Protein AF-A0AAV8XZV9-F1 (afdb_monomer_lite)

Structure (mmCIF, N/CA/C/O backbone):
data_AF-A0AAV8XZV9-F1
#
_entry.id   AF-A0AAV8XZV9-F1
#
loop_
_atom_site.group_PDB
_atom_site.id
_atom_site.type_symbol
_atom_site.label_atom_id
_atom_site.label_alt_id
_atom_site.label_comp_id
_atom_site.label_asym_id
_atom_site.label_entity_id
_atom_site.label_seq_id
_atom_site.pdbx_PDB_ins_code
_atom_site.Cartn_x
_atom_site.Cartn_y
_atom_site.Cartn_z
_atom_site.occupancy
_atom_site.B_iso_or_equiv
_atom_site.auth_seq_id
_atom_site.auth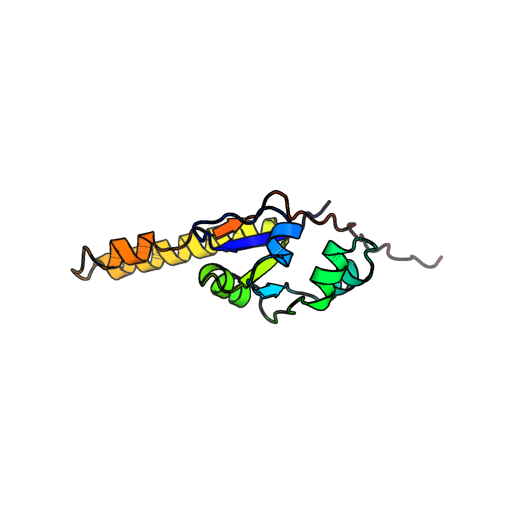_comp_id
_atom_site.auth_asym_id
_atom_site.auth_atom_id
_atom_site.pdbx_PDB_model_num
ATOM 1 N N . MET A 1 1 ? 15.156 9.908 -2.794 1.00 42.56 1 MET A N 1
ATOM 2 C CA . MET A 1 1 ? 14.560 8.592 -3.103 1.00 42.56 1 MET A CA 1
ATOM 3 C C . MET A 1 1 ? 13.077 8.703 -2.823 1.00 42.56 1 MET A C 1
ATOM 5 O O . MET A 1 1 ? 12.740 9.258 -1.786 1.00 42.56 1 MET A O 1
ATOM 9 N N . ASN A 1 2 ? 12.216 8.270 -3.744 1.00 50.56 2 ASN A N 1
ATOM 10 C CA . ASN A 1 2 ? 10.790 8.140 -3.452 1.00 50.56 2 ASN A CA 1
ATOM 11 C C . ASN A 1 2 ? 10.559 6.710 -2.980 1.00 50.56 2 ASN A C 1
ATOM 13 O O . ASN A 1 2 ? 10.778 5.773 -3.744 1.00 50.56 2 ASN A O 1
ATOM 17 N N . PHE A 1 3 ? 10.156 6.567 -1.724 1.00 51.56 3 PHE A N 1
ATOM 18 C CA . PHE A 1 3 ? 9.702 5.296 -1.189 1.00 51.56 3 PHE A CA 1
ATOM 19 C C . PHE A 1 3 ? 8.251 5.106 -1.622 1.00 51.56 3 PHE A C 1
ATOM 21 O O . PHE A 1 3 ? 7.427 6.026 -1.522 1.00 51.56 3 PHE A O 1
ATOM 28 N N . LYS A 1 4 ? 7.968 3.942 -2.194 1.00 59.97 4 LYS A N 1
ATOM 29 C CA . LYS A 1 4 ? 6.601 3.474 -2.342 1.00 59.97 4 LYS A CA 1
ATOM 30 C C . LYS A 1 4 ? 6.394 2.386 -1.306 1.00 59.97 4 LYS A C 1
ATOM 32 O O . LYS A 1 4 ? 7.209 1.470 -1.194 1.00 59.97 4 LYS A O 1
ATOM 37 N N . GLU A 1 5 ? 5.342 2.572 -0.533 1.00 67.56 5 GLU A N 1
ATOM 38 C CA . GLU A 1 5 ? 4.926 1.712 0.563 1.00 67.56 5 GLU A CA 1
ATOM 39 C C . GLU A 1 5 ? 3.552 1.146 0.211 1.00 67.56 5 GLU A C 1
ATOM 41 O O . GLU A 1 5 ? 2.893 1.584 -0.738 1.00 67.56 5 GLU A O 1
ATOM 46 N N . ILE A 1 6 ? 3.118 0.146 0.965 1.00 69.31 6 ILE A N 1
ATOM 47 C CA . ILE A 1 6 ? 1.817 -0.478 0.763 1.00 69.31 6 ILE A CA 1
ATOM 48 C C . ILE A 1 6 ? 0.953 -0.193 1.984 1.00 69.31 6 ILE A C 1
ATOM 50 O O . ILE A 1 6 ? 1.431 -0.245 3.117 1.00 69.31 6 ILE A O 1
ATOM 54 N N . VAL A 1 7 ? -0.325 0.098 1.754 1.00 69.69 7 VAL A N 1
ATOM 55 C CA . VAL A 1 7 ? -1.319 0.243 2.823 1.00 69.69 7 VAL A CA 1
ATOM 56 C C . VAL A 1 7 ? -2.278 -0.924 2.800 1.00 69.69 7 VAL A C 1
ATOM 58 O O . VAL A 1 7 ? -2.774 -1.306 1.741 1.00 69.69 7 VAL A O 1
ATOM 61 N N . ILE A 1 8 ? -2.568 -1.437 3.987 1.00 69.06 8 ILE A N 1
ATOM 62 C CA . ILE A 1 8 ? -3.599 -2.439 4.250 1.00 69.06 8 ILE A CA 1
ATOM 63 C C . ILE A 1 8 ? -4.548 -1.898 5.321 1.00 69.06 8 ILE A C 1
ATOM 65 O O . ILE A 1 8 ? -4.147 -1.096 6.167 1.00 69.06 8 ILE A O 1
ATOM 69 N N . SER A 1 9 ? -5.803 -2.339 5.352 1.00 57.50 9 SER A N 1
ATOM 70 C CA . SER A 1 9 ? -6.567 -2.207 6.596 1.00 57.50 9 SER A CA 1
ATOM 71 C C . SER A 1 9 ? -5.968 -3.120 7.655 1.00 57.50 9 SER A C 1
ATOM 73 O O . SER A 1 9 ? -5.678 -4.285 7.371 1.00 57.50 9 SER A O 1
ATOM 75 N N . ASN A 1 10 ? -5.894 -2.637 8.887 1.00 57.06 10 ASN A N 1
ATOM 76 C CA . ASN A 1 10 ? -5.529 -3.452 10.031 1.00 57.06 10 ASN A CA 1
ATOM 77 C C . ASN A 1 10 ? -6.629 -4.501 10.300 1.00 57.06 10 ASN A C 1
ATOM 79 O O . ASN A 1 10 ? -7.646 -4.218 10.935 1.00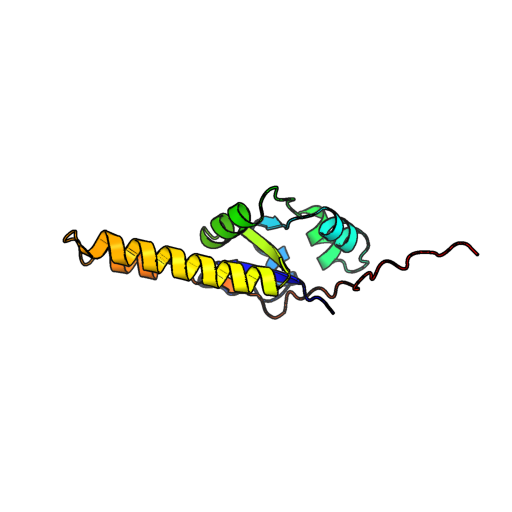 57.06 10 ASN A O 1
ATOM 83 N N . MET A 1 11 ? -6.454 -5.705 9.754 1.00 54.94 11 MET A N 1
ATOM 84 C CA . MET A 1 11 ? -7.031 -6.922 10.325 1.00 54.94 11 MET A CA 1
ATOM 85 C C . MET A 1 11 ? -6.144 -7.323 11.511 1.00 54.94 11 MET A C 1
ATOM 87 O O . MET A 1 11 ? -5.010 -6.878 11.577 1.00 54.94 11 MET A O 1
ATOM 91 N N . ASN A 1 12 ? -6.600 -8.156 12.450 1.00 57.75 12 ASN A N 1
ATOM 92 C CA . ASN A 1 12 ? -5.837 -8.544 13.660 1.00 57.75 12 ASN A CA 1
ATOM 93 C C . ASN A 1 12 ? -4.484 -9.275 13.403 1.00 57.75 12 ASN A C 1
ATOM 95 O O . ASN A 1 12 ? -3.934 -9.899 14.308 1.00 57.75 12 ASN A O 1
ATOM 99 N N . VAL A 1 13 ? -3.974 -9.230 12.172 1.00 60.97 13 VAL A N 1
ATOM 100 C CA . VAL A 1 13 ? -2.678 -9.685 11.686 1.00 60.97 13 VAL A CA 1
ATOM 101 C C . VAL A 1 13 ? -2.069 -8.521 10.900 1.00 60.97 13 VAL A C 1
ATOM 103 O O . VAL A 1 13 ? -2.653 -8.085 9.904 1.00 60.97 13 VAL A O 1
ATOM 106 N N . THR A 1 14 ? -0.913 -8.021 11.336 1.00 69.94 14 THR A N 1
ATOM 107 C CA . THR A 1 14 ? -0.137 -7.068 10.540 1.00 69.94 14 THR A CA 1
ATOM 108 C C . THR A 1 14 ? 0.596 -7.835 9.444 1.00 69.94 14 THR A C 1
ATOM 110 O O . THR A 1 14 ? 1.148 -8.908 9.676 1.00 69.94 14 THR A O 1
ATOM 113 N N . ILE A 1 15 ? 0.525 -7.318 8.222 1.00 78.50 15 ILE A N 1
ATOM 114 C CA . ILE A 1 15 ? 1.431 -7.691 7.138 1.00 78.50 15 ILE A CA 1
ATOM 115 C C . ILE A 1 15 ? 2.412 -6.531 7.105 1.00 78.50 15 ILE A C 1
ATOM 117 O O . ILE A 1 15 ? 1.971 -5.385 7.063 1.00 78.50 15 ILE A O 1
ATOM 121 N N . ASP A 1 16 ? 3.705 -6.806 7.190 1.00 82.00 16 ASP A N 1
ATOM 122 C CA . ASP A 1 16 ? 4.734 -5.767 7.191 1.00 82.00 16 ASP A CA 1
ATOM 123 C C . ASP A 1 16 ? 5.784 -6.015 6.105 1.00 82.00 16 ASP A C 1
ATOM 125 O O . ASP A 1 16 ? 6.425 -5.066 5.657 1.00 82.00 16 ASP A O 1
ATOM 129 N N . THR A 1 17 ? 5.891 -7.246 5.589 1.00 83.94 17 THR A N 1
ATOM 130 C CA . THR A 1 17 ? 6.863 -7.639 4.554 1.00 83.94 17 THR A CA 1
ATOM 131 C C . THR A 1 17 ? 6.219 -8.062 3.228 1.00 83.94 17 THR A C 1
ATOM 133 O O . THR A 1 17 ? 5.083 -8.540 3.171 1.00 83.94 17 THR A O 1
ATOM 136 N N . LEU A 1 18 ? 6.973 -7.944 2.124 1.00 84.06 18 LEU A N 1
ATOM 137 C CA . LEU A 1 18 ? 6.508 -8.372 0.795 1.00 84.06 18 LEU A CA 1
ATOM 138 C C . LEU A 1 18 ? 6.205 -9.878 0.751 1.00 84.06 18 LEU A C 1
ATOM 140 O O . LEU A 1 18 ? 5.301 -10.314 0.043 1.00 84.06 18 LEU A O 1
ATOM 144 N N . GLN A 1 19 ? 6.947 -10.677 1.517 1.00 87.38 19 GLN A N 1
ATOM 145 C CA . GLN A 1 19 ? 6.758 -12.119 1.627 1.00 87.38 19 GLN A CA 1
ATOM 146 C C . GLN A 1 19 ? 5.424 -12.453 2.298 1.00 87.38 19 GLN A C 1
ATOM 148 O O . GLN A 1 19 ? 4.694 -13.312 1.804 1.00 87.38 19 GLN A O 1
ATOM 153 N N . GLU A 1 20 ? 5.083 -11.760 3.385 1.00 86.19 20 GLU A N 1
ATOM 154 C CA . GLU A 1 20 ? 3.785 -11.910 4.047 1.00 86.19 20 GLU A CA 1
ATOM 155 C C . GLU A 1 20 ? 2.645 -11.466 3.134 1.00 86.19 20 GLU A C 1
ATOM 157 O O . GLU A 1 20 ? 1.619 -12.141 3.081 1.00 86.19 20 GLU A O 1
ATOM 162 N N . LEU A 1 21 ? 2.831 -10.389 2.362 1.00 85.44 21 LEU A N 1
ATOM 163 C CA . LEU A 1 21 ? 1.826 -9.929 1.406 1.00 85.44 21 LEU A CA 1
ATOM 164 C C . LEU A 1 21 ? 1.549 -10.983 0.330 1.00 85.44 21 LEU A C 1
ATOM 166 O O . LEU A 1 21 ? 0.390 -11.306 0.077 1.00 85.44 21 LEU A O 1
ATOM 170 N N . VAL A 1 22 ? 2.597 -11.558 -0.265 1.00 88.31 22 VAL A N 1
ATOM 171 C CA . VAL A 1 22 ? 2.473 -12.621 -1.277 1.00 88.31 22 VAL A CA 1
ATOM 172 C C . VAL A 1 22 ? 1.876 -13.902 -0.686 1.00 88.31 22 VAL A C 1
ATOM 174 O O . VAL A 1 22 ? 1.140 -14.605 -1.374 1.00 88.31 22 VAL A O 1
ATOM 177 N N . ALA A 1 23 ? 2.173 -14.212 0.577 1.00 87.69 23 ALA A N 1
ATOM 178 C CA . ALA A 1 23 ? 1.590 -15.352 1.283 1.00 87.69 23 ALA A CA 1
ATOM 179 C C . ALA A 1 23 ? 0.144 -15.101 1.757 1.00 87.69 23 ALA A C 1
ATOM 181 O O . ALA A 1 23 ? -0.565 -16.048 2.111 1.00 87.69 23 ALA A O 1
ATOM 182 N N . SER A 1 24 ? -0.297 -13.842 1.788 1.00 84.06 24 SER A N 1
ATOM 183 C CA . SER A 1 24 ? -1.645 -13.466 2.199 1.00 84.06 24 SER A CA 1
ATOM 184 C C . SER A 1 24 ? -2.686 -13.804 1.125 1.00 84.06 24 SER A C 1
ATOM 186 O O . SER A 1 24 ? -2.376 -14.036 -0.040 1.00 84.06 24 SER A O 1
ATOM 188 N N . ARG A 1 25 ? -3.964 -13.804 1.518 1.00 82.56 25 ARG A N 1
ATOM 189 C CA . ARG A 1 25 ? -5.098 -13.918 0.582 1.00 82.56 25 ARG A CA 1
ATOM 190 C C . ARG A 1 25 ? -5.595 -12.557 0.081 1.00 82.56 25 ARG A C 1
ATOM 192 O O . ARG A 1 25 ? -6.662 -12.499 -0.525 1.00 82.56 25 ARG A O 1
ATOM 199 N N . LEU A 1 26 ? -4.882 -11.473 0.389 1.00 84.12 26 LEU A N 1
ATOM 200 C CA . LEU A 1 26 ? -5.280 -10.135 -0.028 1.00 84.12 26 LEU A CA 1
ATOM 201 C C . LEU A 1 26 ? -4.990 -9.931 -1.508 1.00 84.12 26 LEU A C 1
ATOM 203 O O . LEU A 1 26 ? -3.947 -10.337 -2.017 1.00 84.12 26 LEU A O 1
ATOM 207 N N . MET A 1 27 ? -5.901 -9.235 -2.180 1.00 88.69 27 MET A N 1
ATOM 208 C CA . MET A 1 27 ? -5.588 -8.653 -3.476 1.00 88.69 27 MET A CA 1
ATOM 209 C C . MET A 1 27 ? -4.631 -7.484 -3.268 1.00 88.69 27 MET A C 1
ATOM 211 O O . MET A 1 27 ? -4.745 -6.760 -2.280 1.00 88.69 27 MET A O 1
ATOM 215 N N . TYR A 1 28 ? -3.700 -7.278 -4.191 1.00 88.81 28 TYR A N 1
ATOM 216 C CA . TYR A 1 28 ? -2.768 -6.163 -4.108 1.00 88.81 28 TYR A CA 1
ATOM 217 C C . TYR A 1 28 ? -2.498 -5.545 -5.469 1.00 88.81 28 TYR A C 1
ATOM 219 O O . TYR A 1 28 ? -2.570 -6.200 -6.510 1.00 88.81 28 TYR A O 1
ATOM 227 N N . GLY A 1 29 ? -2.198 -4.253 -5.467 1.00 89.44 29 GLY A N 1
ATOM 228 C CA . GLY A 1 29 ? -2.065 -3.511 -6.706 1.00 89.44 29 GLY A CA 1
ATOM 229 C C . GLY A 1 29 ? -1.787 -2.036 -6.497 1.00 89.44 29 GLY A C 1
ATOM 230 O O . GLY A 1 29 ? -1.531 -1.588 -5.383 1.00 89.44 29 GLY A O 1
ATOM 231 N N . GLY A 1 30 ? -1.825 -1.268 -7.575 1.00 87.88 30 GLY A N 1
ATOM 232 C CA . GLY A 1 30 ? -1.400 0.126 -7.560 1.00 87.88 30 GLY A CA 1
ATOM 233 C C . GLY A 1 30 ? -1.776 0.862 -8.835 1.00 87.88 30 GLY A C 1
ATOM 234 O O . GLY A 1 30 ? -2.291 0.272 -9.789 1.00 87.88 30 GLY A O 1
ATOM 235 N N . TRP A 1 31 ? -1.542 2.170 -8.832 1.00 84.31 31 TRP A N 1
ATOM 236 C CA . TRP A 1 31 ? -1.892 3.045 -9.944 1.00 84.31 31 TRP A CA 1
ATOM 237 C C . TRP A 1 31 ? -0.667 3.381 -10.804 1.00 84.31 31 TRP A C 1
ATOM 239 O O . TRP A 1 31 ? 0.426 3.633 -10.294 1.00 84.31 31 TRP A O 1
ATOM 249 N N . GLY A 1 32 ? -0.859 3.412 -12.124 1.00 79.62 32 GLY A N 1
ATOM 250 C CA . GLY A 1 32 ? 0.180 3.752 -13.099 1.00 79.62 32 GLY A CA 1
ATOM 251 C C . GLY A 1 32 ? 1.038 2.565 -13.557 1.00 79.62 32 GLY A C 1
ATOM 252 O O . GLY A 1 32 ? 1.560 1.788 -12.757 1.00 79.62 32 GLY A O 1
ATOM 253 N N . GLU A 1 33 ? 1.199 2.441 -14.877 1.00 78.69 33 GLU A N 1
ATOM 254 C CA . GLU A 1 33 ? 1.896 1.319 -15.534 1.00 78.69 33 GLU A CA 1
ATOM 255 C C . GLU A 1 33 ? 3.374 1.222 -15.136 1.00 78.69 33 GLU A C 1
ATOM 257 O O . GLU A 1 33 ? 3.928 0.128 -15.045 1.00 78.69 33 GLU A O 1
ATOM 262 N N . ILE A 1 34 ? 3.985 2.361 -14.796 1.00 77.44 34 ILE A N 1
ATOM 263 C CA . ILE A 1 34 ? 5.391 2.445 -14.388 1.00 77.44 34 ILE A CA 1
ATOM 264 C C . ILE A 1 34 ? 5.710 1.588 -13.155 1.00 77.44 34 ILE A C 1
ATOM 266 O O . ILE A 1 34 ? 6.818 1.067 -13.028 1.00 77.44 34 ILE A O 1
ATOM 270 N N . ASN A 1 35 ? 4.740 1.402 -12.252 1.00 76.38 35 ASN A N 1
ATOM 271 C CA . ASN A 1 35 ? 4.931 0.559 -11.073 1.00 76.38 35 ASN A CA 1
ATOM 272 C C . ASN A 1 35 ? 5.034 -0.910 -11.476 1.00 76.38 35 ASN A C 1
ATOM 274 O O . ASN A 1 35 ? 5.914 -1.626 -11.005 1.00 76.38 35 ASN A O 1
ATOM 278 N N . LEU A 1 36 ? 4.157 -1.335 -12.385 1.00 83.19 36 LEU A N 1
ATOM 279 C CA . LEU A 1 36 ? 4.124 -2.701 -12.881 1.00 83.19 36 LEU A CA 1
ATOM 280 C C . LEU A 1 36 ? 5.379 -3.032 -13.695 1.00 83.19 36 LEU A C 1
ATOM 282 O O . LEU A 1 36 ? 5.959 -4.103 -13.522 1.00 83.19 36 LEU A O 1
ATOM 286 N N . GLU A 1 37 ? 5.819 -2.119 -14.560 1.00 83.44 37 GLU A N 1
ATOM 287 C CA . GLU A 1 37 ? 7.052 -2.285 -15.337 1.00 83.44 37 GLU A CA 1
ATOM 288 C C . GLU A 1 37 ? 8.280 -2.432 -14.440 1.00 83.44 37 GLU A C 1
ATOM 290 O O . GLU A 1 37 ? 9.105 -3.320 -14.668 1.00 83.44 37 GLU A O 1
ATOM 295 N N . PHE A 1 38 ? 8.367 -1.624 -13.379 1.00 82.12 38 PHE A N 1
ATOM 296 C CA . PHE A 1 38 ? 9.435 -1.748 -12.395 1.00 82.12 38 PHE A CA 1
ATOM 297 C C . PHE A 1 38 ? 9.474 -3.159 -11.792 1.00 82.12 38 PHE A C 1
ATOM 299 O O . PHE A 1 38 ? 10.528 -3.798 -11.802 1.00 82.12 38 PHE A O 1
ATOM 306 N N . PHE A 1 39 ? 8.335 -3.688 -11.332 1.00 83.81 39 PHE A N 1
ATOM 307 C CA . PHE A 1 39 ? 8.294 -5.031 -10.742 1.00 83.81 39 PHE A CA 1
ATOM 308 C C . PHE A 1 39 ? 8.673 -6.124 -11.738 1.00 83.81 39 PHE A C 1
ATOM 310 O O . PHE A 1 39 ? 9.427 -7.029 -11.386 1.00 83.81 39 PHE A O 1
ATOM 317 N N . LYS A 1 40 ? 8.216 -6.012 -12.991 1.00 86.19 40 LYS A N 1
ATOM 318 C CA . LYS A 1 40 ? 8.562 -6.959 -14.062 1.00 86.19 40 LYS A CA 1
ATOM 319 C C . LYS A 1 40 ? 10.061 -6.996 -14.359 1.00 86.19 40 LYS A C 1
ATOM 321 O O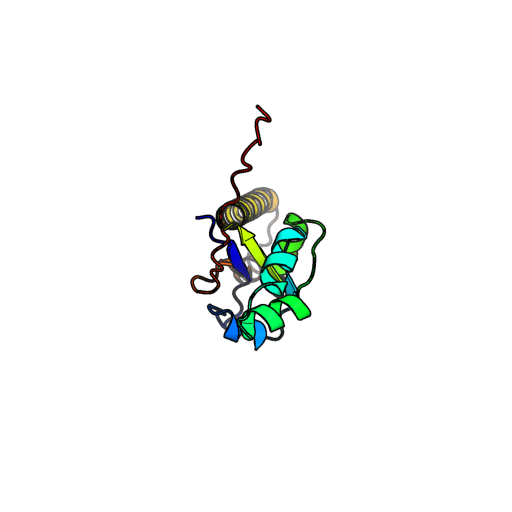 . LYS A 1 40 ? 10.573 -8.041 -14.747 1.00 86.19 40 LYS A O 1
ATOM 326 N N . SER A 1 41 ? 10.756 -5.871 -14.192 1.00 85.62 41 SER A N 1
ATOM 327 C CA . SER A 1 41 ? 12.200 -5.771 -14.435 1.00 85.62 41 SER A CA 1
ATOM 328 C C . SER A 1 41 ? 13.079 -6.283 -13.288 1.00 85.62 41 SER A C 1
ATOM 330 O O . SER A 1 41 ? 14.287 -6.405 -13.464 1.00 85.62 41 SER A O 1
ATOM 332 N N . SER A 1 42 ? 12.499 -6.564 -12.118 1.00 84.31 42 SER A N 1
ATOM 333 C CA . SER A 1 42 ? 13.245 -7.047 -10.955 1.00 84.31 42 SER A CA 1
ATOM 334 C C . SER A 1 42 ? 13.651 -8.509 -11.121 1.00 84.31 42 SER A C 1
ATOM 336 O O . SER A 1 42 ? 12.861 -9.307 -11.615 1.00 84.31 42 SER A O 1
ATOM 338 N N . ASP A 1 43 ? 14.839 -8.887 -10.643 1.00 86.50 43 ASP A N 1
ATOM 339 C CA . ASP A 1 43 ? 15.280 -10.288 -10.560 1.00 86.50 43 ASP A CA 1
ATOM 340 C C . ASP A 1 43 ? 14.855 -10.989 -9.260 1.00 86.50 43 ASP A C 1
ATOM 342 O O . ASP A 1 43 ? 14.946 -12.215 -9.156 1.00 86.50 43 ASP A O 1
ATOM 346 N N . ASP A 1 44 ? 14.348 -10.235 -8.281 1.00 88.00 44 ASP A N 1
ATOM 347 C CA . ASP A 1 44 ? 13.850 -10.793 -7.026 1.00 88.00 44 ASP A CA 1
ATOM 348 C C . ASP A 1 44 ? 12.574 -11.617 -7.258 1.00 88.00 44 ASP A C 1
ATOM 350 O O . ASP A 1 44 ? 11.594 -11.148 -7.844 1.00 88.00 44 ASP A O 1
ATOM 354 N N . ARG A 1 45 ? 12.571 -12.860 -6.763 1.00 89.56 45 ARG A N 1
ATOM 355 C CA . ARG A 1 45 ? 11.456 -13.800 -6.943 1.00 89.56 45 ARG A CA 1
ATOM 356 C C . ARG A 1 45 ? 10.151 -13.294 -6.322 1.00 89.56 45 ARG A C 1
ATOM 358 O O . ARG A 1 45 ? 9.098 -13.473 -6.925 1.00 89.56 45 ARG A O 1
ATOM 365 N N . THR A 1 46 ? 10.213 -12.674 -5.146 1.00 86.88 46 THR A N 1
ATOM 366 C CA . THR A 1 46 ? 9.041 -12.132 -4.439 1.00 86.88 46 THR A CA 1
ATOM 367 C C . THR A 1 46 ? 8.452 -10.971 -5.232 1.00 86.88 46 THR A C 1
ATOM 369 O O . THR A 1 46 ? 7.247 -10.923 -5.454 1.00 86.88 46 THR A O 1
ATOM 372 N N . ILE A 1 47 ? 9.302 -10.077 -5.744 1.00 86.31 47 ILE A N 1
ATOM 373 C CA . ILE A 1 47 ? 8.867 -8.942 -6.571 1.00 86.31 47 ILE A CA 1
ATOM 374 C C . ILE A 1 47 ? 8.280 -9.415 -7.910 1.00 86.31 47 ILE A C 1
ATOM 376 O O . ILE A 1 47 ? 7.263 -8.876 -8.349 1.00 86.31 47 ILE A O 1
ATOM 380 N N . LYS A 1 48 ? 8.848 -10.453 -8.539 1.00 88.25 48 LYS A N 1
ATOM 381 C CA . LYS A 1 48 ? 8.255 -11.060 -9.745 1.00 88.25 48 LYS A CA 1
ATOM 382 C C . LYS A 1 48 ? 6.864 -11.624 -9.471 1.00 88.25 48 LYS A C 1
ATOM 384 O O . LYS A 1 48 ? 5.944 -11.320 -10.226 1.00 88.25 48 LYS A O 1
ATOM 389 N N . MET A 1 49 ? 6.682 -12.355 -8.370 1.00 88.50 49 MET A N 1
ATOM 390 C CA . MET A 1 49 ? 5.362 -12.864 -7.974 1.00 88.50 49 MET A CA 1
ATOM 391 C C . MET A 1 49 ? 4.358 -11.732 -7.734 1.00 88.50 49 MET A C 1
ATOM 393 O O . MET A 1 49 ? 3.199 -11.852 -8.129 1.00 88.50 49 MET A O 1
ATOM 397 N N . ILE A 1 50 ? 4.805 -10.617 -7.145 1.00 87.31 50 ILE A N 1
ATOM 398 C CA . ILE A 1 50 ? 3.973 -9.417 -7.019 1.00 87.31 50 ILE A CA 1
ATOM 399 C C . ILE A 1 50 ? 3.568 -8.912 -8.403 1.00 87.31 50 ILE A C 1
ATOM 401 O O . ILE A 1 50 ? 2.392 -8.658 -8.626 1.00 87.31 50 ILE A O 1
ATOM 405 N N . SER A 1 51 ? 4.507 -8.813 -9.350 1.00 88.25 51 SER A N 1
ATOM 406 C CA . SER A 1 51 ? 4.229 -8.331 -10.710 1.00 88.25 51 SER A CA 1
ATOM 407 C C . SER A 1 51 ? 3.196 -9.179 -11.462 1.00 88.25 51 SER A C 1
ATOM 409 O O . SER A 1 51 ? 2.390 -8.636 -12.215 1.00 88.25 51 SER A O 1
ATOM 411 N N . GLU A 1 52 ? 3.201 -10.495 -11.246 1.00 89.38 52 GLU A N 1
ATOM 412 C CA . GLU A 1 52 ? 2.308 -11.449 -11.914 1.00 89.38 52 GLU A CA 1
ATOM 413 C C . GLU A 1 52 ? 0.864 -11.340 -11.416 1.00 89.38 52 GLU A C 1
ATOM 415 O O . GLU A 1 52 ? -0.071 -11.531 -12.190 1.00 89.38 52 GLU A O 1
ATOM 420 N N . ASN A 1 53 ? 0.682 -10.994 -10.140 1.00 89.31 53 ASN A N 1
ATOM 421 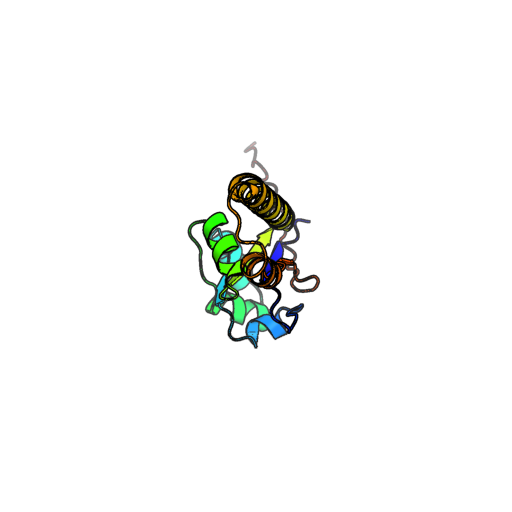C CA . ASN A 1 53 ? -0.627 -10.897 -9.490 1.00 89.31 53 ASN A CA 1
ATOM 422 C C . ASN A 1 53 ? -1.066 -9.441 -9.254 1.00 89.31 53 ASN A C 1
ATOM 424 O O . ASN A 1 53 ? -2.058 -9.191 -8.569 1.00 89.31 53 ASN A O 1
ATOM 428 N N . PHE A 1 54 ? -0.323 -8.476 -9.799 1.00 89.12 54 PHE A N 1
ATOM 429 C CA . PHE A 1 54 ? -0.544 -7.059 -9.557 1.00 89.12 54 PHE A CA 1
ATOM 430 C C . PHE A 1 54 ? -1.824 -6.565 -10.231 1.00 89.12 54 PHE A C 1
ATOM 432 O O . PHE A 1 54 ? -1.966 -6.619 -11.456 1.00 89.12 54 PHE A O 1
ATOM 439 N N . VAL A 1 55 ? -2.732 -5.999 -9.441 1.00 91.44 55 VAL A N 1
ATOM 440 C CA . VAL A 1 55 ? -3.966 -5.404 -9.954 1.00 91.44 55 VAL A CA 1
ATOM 441 C C . VAL A 1 55 ? -3.738 -3.933 -10.298 1.00 91.44 55 VAL A C 1
ATOM 443 O O . VAL A 1 55 ? -3.488 -3.096 -9.432 1.00 91.44 55 VAL A O 1
ATOM 446 N N . MET A 1 56 ? -3.861 -3.596 -11.580 1.00 89.31 56 MET A N 1
ATOM 447 C CA . MET A 1 56 ? -3.879 -2.204 -12.025 1.00 89.31 56 MET A CA 1
ATOM 448 C C . MET A 1 56 ? -5.211 -1.558 -11.645 1.00 89.31 56 MET A C 1
ATOM 450 O O . MET A 1 56 ? -6.266 -1.977 -12.123 1.00 89.31 56 MET A O 1
ATOM 454 N N . VAL A 1 57 ? -5.168 -0.535 -10.791 1.00 88.75 57 VAL A N 1
ATOM 455 C CA . VAL A 1 57 ? -6.366 0.229 -10.419 1.00 88.75 57 VAL A CA 1
ATOM 456 C C . VAL A 1 57 ? -6.495 1.485 -11.275 1.00 88.75 57 VAL A C 1
ATOM 458 O O . VAL 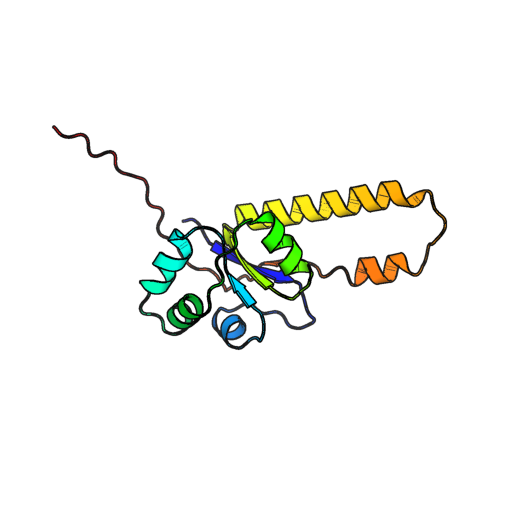A 1 57 ? -5.501 2.113 -11.633 1.00 88.75 57 VAL A O 1
ATOM 461 N N . ASN A 1 58 ? -7.734 1.883 -11.571 1.00 84.88 58 ASN A N 1
ATOM 462 C CA . ASN A 1 58 ? -8.021 3.049 -12.417 1.00 84.88 58 ASN A CA 1
ATOM 463 C C . ASN A 1 58 ? -8.156 4.360 -11.619 1.00 84.88 58 ASN A C 1
ATOM 465 O O . ASN A 1 58 ? -8.072 5.441 -12.196 1.00 84.88 58 ASN A O 1
ATOM 469 N N . SER A 1 59 ? -8.364 4.272 -10.302 1.00 85.50 59 SER A N 1
ATOM 470 C CA . SER A 1 59 ? -8.462 5.414 -9.385 1.00 85.50 59 SER A CA 1
ATOM 471 C C . SER A 1 59 ? -7.800 5.062 -8.059 1.00 85.50 59 SER A C 1
ATOM 473 O O . SER A 1 59 ? -8.142 4.057 -7.433 1.00 85.50 59 SER A O 1
ATOM 475 N N . SER A 1 60 ? -6.865 5.908 -7.630 1.00 83.44 60 SER A N 1
ATOM 476 C CA . SER A 1 60 ? -6.174 5.760 -6.350 1.00 83.44 60 SER A CA 1
ATOM 477 C C . SER A 1 60 ? -7.123 5.961 -5.168 1.00 83.44 60 SER A C 1
ATOM 479 O O . SER A 1 60 ? -7.000 5.283 -4.154 1.00 83.44 60 SER A O 1
ATOM 481 N N . GLU A 1 61 ? -8.113 6.844 -5.296 1.00 81.75 61 GLU A N 1
ATOM 482 C CA . GLU A 1 61 ? -9.132 7.075 -4.269 1.00 81.75 61 GLU A CA 1
ATOM 483 C C . GLU A 1 61 ? -10.000 5.834 -4.052 1.00 81.75 61 GLU A C 1
ATOM 485 O O . GLU A 1 61 ? -10.162 5.392 -2.917 1.00 81.75 61 GLU A O 1
ATOM 490 N N . ALA A 1 62 ? -10.496 5.224 -5.134 1.00 82.75 62 ALA A N 1
ATOM 491 C CA . ALA A 1 62 ? -11.288 3.997 -5.048 1.00 82.75 62 ALA A CA 1
ATOM 492 C C . ALA A 1 62 ? -10.476 2.815 -4.489 1.00 82.75 62 ALA A C 1
ATOM 494 O O . ALA A 1 62 ? -11.034 1.913 -3.864 1.00 82.75 62 ALA A O 1
ATOM 495 N N . ALA A 1 63 ? -9.158 2.808 -4.706 1.00 85.88 63 ALA A N 1
ATOM 496 C CA . ALA A 1 63 ? -8.271 1.817 -4.113 1.00 85.88 63 ALA A CA 1
ATOM 497 C C . ALA A 1 63 ? -8.168 2.002 -2.593 1.00 85.88 63 ALA A C 1
ATOM 499 O O . ALA A 1 63 ? -8.272 1.030 -1.854 1.00 85.88 63 ALA A O 1
ATOM 500 N N . VAL A 1 64 ? -8.039 3.243 -2.111 1.00 83.38 64 VAL A N 1
ATOM 501 C CA . VAL A 1 64 ? -8.001 3.559 -0.670 1.00 83.38 64 VAL A CA 1
ATOM 502 C C . VAL A 1 64 ? -9.290 3.135 0.043 1.00 83.38 64 VAL A C 1
ATOM 504 O O . VAL A 1 64 ? -9.232 2.669 1.183 1.00 83.38 64 VAL A O 1
ATOM 507 N N . ASP A 1 65 ? -10.444 3.256 -0.614 1.00 81.75 65 ASP A N 1
ATOM 508 C CA . ASP A 1 65 ? -11.714 2.785 -0.056 1.00 81.75 65 ASP A CA 1
ATOM 509 C C . ASP A 1 65 ? -11.735 1.253 0.094 1.00 81.75 65 ASP A C 1
ATOM 511 O O . ASP A 1 65 ? -12.032 0.757 1.182 1.00 81.75 65 ASP A O 1
ATOM 515 N N . GLN A 1 66 ? -11.292 0.510 -0.927 1.00 83.31 66 GLN A N 1
ATOM 516 C CA . GLN A 1 66 ? -11.157 -0.956 -0.873 1.00 83.31 66 GLN A CA 1
ATOM 517 C C . GLN A 1 66 ? -10.141 -1.429 0.171 1.00 83.31 66 GLN A C 1
ATOM 519 O O . GLN A 1 66 ? -10.344 -2.448 0.833 1.00 83.31 66 GLN A O 1
ATOM 524 N N . VAL A 1 67 ? -9.051 -0.680 0.360 1.00 83.56 67 VAL A N 1
ATOM 525 C CA . VAL A 1 67 ? -8.074 -0.992 1.407 1.00 83.56 67 VAL A CA 1
ATOM 526 C C . VAL A 1 67 ? -8.758 -1.005 2.763 1.00 83.56 67 VAL A C 1
ATOM 528 O O . VAL A 1 67 ? -8.547 -1.936 3.529 1.00 83.56 67 VAL A O 1
ATOM 531 N N . ALA A 1 68 ? -9.620 -0.033 3.056 1.00 77.88 68 ALA A N 1
ATOM 532 C CA . ALA A 1 68 ? -10.330 0.004 4.330 1.00 77.88 68 ALA A CA 1
ATOM 533 C C . ALA A 1 68 ? -11.382 -1.102 4.491 1.00 77.88 68 ALA A C 1
ATOM 535 O O . ALA A 1 68 ? -11.677 -1.526 5.610 1.00 77.88 68 ALA A O 1
ATOM 536 N N . GLU A 1 69 ? -11.902 -1.623 3.384 1.00 78.12 69 GLU A N 1
ATOM 537 C CA . GLU A 1 69 ? -12.758 -2.811 3.361 1.00 78.12 69 GLU A CA 1
ATOM 538 C C . GLU A 1 69 ? -11.988 -4.121 3.599 1.00 78.12 69 GLU A C 1
ATOM 540 O O . GLU A 1 69 ? -12.605 -5.188 3.648 1.00 78.12 69 GLU A O 1
ATOM 545 N N . ALA A 1 70 ? -10.677 -4.068 3.858 1.00 76.44 70 ALA A N 1
ATOM 546 C CA . ALA A 1 70 ? -9.814 -5.231 4.083 1.00 76.44 70 ALA A CA 1
ATOM 547 C C . ALA A 1 70 ? -9.770 -6.236 2.939 1.00 76.44 70 ALA A C 1
ATOM 549 O O . ALA A 1 70 ? -9.402 -7.393 3.137 1.00 76.44 70 ALA A O 1
ATOM 550 N N . SER A 1 71 ? -10.137 -5.797 1.742 1.00 81.44 71 SER A N 1
ATOM 551 C CA . SER A 1 71 ? -10.115 -6.615 0.537 1.00 81.44 71 SER A CA 1
ATOM 552 C C . SER A 1 71 ? -8.854 -6.382 -0.294 1.00 81.44 71 SER A C 1
ATOM 554 O O . SER A 1 71 ? -8.517 -7.222 -1.130 1.00 81.44 71 SER A O 1
ATOM 556 N N . PHE A 1 72 ? -8.141 -5.276 -0.053 1.00 86.56 72 PHE A N 1
ATOM 557 C CA . PHE A 1 72 ? -7.081 -4.809 -0.936 1.00 86.56 72 PHE A CA 1
ATOM 558 C C . PHE A 1 72 ? -5.864 -4.244 -0.190 1.00 86.56 72 PHE A C 1
ATOM 560 O O . PHE A 1 72 ? -5.996 -3.595 0.847 1.00 86.56 72 PHE A O 1
ATOM 567 N N . ALA A 1 73 ? -4.676 -4.451 -0.753 1.00 88.50 73 ALA A N 1
ATOM 568 C CA . ALA A 1 73 ? -3.430 -3.815 -0.351 1.00 88.50 73 ALA A CA 1
ATOM 569 C C . ALA A 1 73 ? -2.949 -2.887 -1.475 1.00 88.50 73 ALA A C 1
ATOM 571 O O . ALA A 1 73 ? -2.716 -3.321 -2.605 1.00 88.50 73 ALA A O 1
ATOM 572 N N . PHE A 1 74 ? -2.808 -1.597 -1.182 1.00 88.75 74 PHE A N 1
ATOM 573 C CA . PHE A 1 74 ? -2.540 -0.589 -2.205 1.00 88.75 74 PHE A CA 1
ATOM 574 C C . PHE A 1 74 ? -1.103 -0.083 -2.135 1.00 88.75 74 PHE A C 1
ATOM 576 O O . PHE A 1 74 ? -0.703 0.527 -1.145 1.00 88.75 74 PHE A O 1
ATOM 583 N N . TYR A 1 75 ? -0.344 -0.337 -3.198 1.00 87.81 75 TYR A N 1
ATOM 584 C CA . TYR A 1 75 ? 1.016 0.139 -3.401 1.00 87.81 75 TYR A CA 1
ATOM 585 C C . TYR A 1 75 ? 1.000 1.526 -4.039 1.00 87.81 75 TYR A C 1
ATOM 587 O O . TYR A 1 75 ? 0.595 1.687 -5.195 1.00 87.81 75 TYR A O 1
ATOM 595 N N . GLU A 1 76 ? 1.493 2.522 -3.305 1.00 85.12 76 GLU A N 1
ATOM 596 C CA . GLU A 1 76 ? 1.669 3.873 -3.824 1.00 85.12 76 GLU A CA 1
ATOM 597 C C . GLU A 1 76 ? 2.764 4.629 -3.061 1.00 85.12 76 GLU A C 1
ATOM 599 O O . GLU A 1 76 ? 3.360 4.158 -2.095 1.00 85.12 76 GLU A O 1
ATOM 604 N N . ASN A 1 77 ? 3.081 5.831 -3.519 1.00 81.88 77 ASN A N 1
ATOM 605 C CA . ASN A 1 77 ? 3.966 6.742 -2.830 1.00 81.88 77 ASN A CA 1
ATOM 606 C C . ASN A 1 77 ? 3.488 7.038 -1.396 1.00 81.88 77 ASN A C 1
ATOM 608 O O . ASN A 1 77 ? 2.351 7.456 -1.175 1.00 81.88 77 ASN A O 1
ATOM 612 N N . THR A 1 78 ? 4.401 6.925 -0.431 1.00 80.50 78 THR A N 1
ATOM 613 C CA . THR A 1 78 ? 4.140 7.175 0.995 1.00 80.50 78 THR A CA 1
ATOM 614 C C . THR A 1 78 ? 3.480 8.523 1.281 1.00 80.50 78 THR A C 1
ATOM 616 O O . THR A 1 78 ? 2.642 8.619 2.177 1.00 80.50 78 THR A O 1
ATOM 619 N N . TYR A 1 79 ? 3.837 9.587 0.554 1.00 84.00 79 TYR A N 1
ATOM 620 C CA . TYR A 1 79 ? 3.237 10.907 0.764 1.00 84.00 79 TYR A CA 1
ATOM 621 C C . TYR A 1 79 ? 1.769 10.924 0.343 1.00 84.00 79 TYR A C 1
ATOM 623 O O . TYR A 1 79 ? 0.947 11.471 1.076 1.00 84.00 79 TYR A O 1
ATOM 631 N N . PHE A 1 80 ? 1.432 10.276 -0.778 1.00 85.50 80 PHE A N 1
ATOM 632 C CA . PHE A 1 80 ? 0.040 10.095 -1.193 1.00 85.50 80 PHE A CA 1
ATOM 633 C C . PHE A 1 80 ? -0.733 9.298 -0.144 1.00 85.50 80 PHE A C 1
ATOM 635 O O . PHE A 1 80 ? -1.806 9.716 0.279 1.00 85.50 80 PHE A O 1
ATOM 642 N N . LEU A 1 81 ? -0.166 8.185 0.324 1.00 83.62 81 LEU A N 1
ATOM 643 C CA . LEU A 1 81 ? -0.804 7.330 1.321 1.00 83.62 81 LEU A CA 1
ATOM 644 C C . LEU A 1 81 ? -1.085 8.103 2.613 1.00 83.62 81 LEU A C 1
ATOM 646 O O . LEU A 1 81 ? -2.227 8.143 3.061 1.00 83.62 81 LEU A O 1
ATOM 650 N N . LYS A 1 82 ? -0.091 8.814 3.159 1.00 84.44 82 LYS A N 1
ATOM 651 C CA . LYS A 1 82 ? -0.261 9.676 4.342 1.00 84.44 82 LYS A CA 1
ATOM 652 C C . LYS A 1 82 ? -1.332 10.746 4.133 1.00 84.44 82 LYS A C 1
ATOM 654 O O . LYS A 1 82 ? -2.151 10.972 5.021 1.00 84.44 82 LYS A O 1
ATOM 659 N N . GLU A 1 83 ? -1.352 11.391 2.970 1.00 86.81 83 GLU A N 1
ATOM 660 C CA . GLU A 1 83 ? -2.377 12.380 2.642 1.00 86.81 83 GLU A CA 1
ATOM 661 C C . GLU A 1 83 ? -3.779 11.746 2.578 1.00 86.81 83 GLU A C 1
ATOM 663 O O . GLU A 1 83 ? -4.733 12.288 3.140 1.00 86.81 83 GLU A O 1
ATOM 668 N N . ALA A 1 84 ? -3.907 10.578 1.945 1.00 84.06 84 ALA A N 1
ATOM 669 C CA . ALA A 1 84 ? -5.160 9.841 1.822 1.00 84.06 84 ALA A CA 1
ATOM 670 C C . ALA A 1 84 ? -5.702 9.400 3.192 1.00 84.06 84 ALA A C 1
ATOM 672 O O . ALA A 1 84 ? -6.900 9.545 3.449 1.00 84.06 84 ALA A O 1
ATOM 673 N N . LEU A 1 85 ? -4.822 8.958 4.100 1.00 81.19 85 LEU A N 1
ATOM 674 C CA . LEU A 1 85 ? -5.166 8.642 5.489 1.00 81.19 85 LEU A CA 1
ATOM 675 C C . LEU A 1 85 ? -5.781 9.842 6.211 1.00 81.19 85 LEU A C 1
ATOM 677 O O . LEU A 1 85 ? -6.870 9.739 6.779 1.00 81.19 85 LEU A O 1
ATOM 681 N N . VAL A 1 86 ? -5.114 10.997 6.149 1.00 84.50 86 VAL A N 1
ATOM 682 C CA . VAL A 1 86 ? -5.593 12.227 6.793 1.00 84.50 86 VAL A CA 1
ATOM 683 C C . VAL A 1 86 ? -6.920 12.674 6.179 1.00 84.50 86 VAL A C 1
ATOM 685 O O . VAL A 1 86 ? -7.870 12.970 6.906 1.00 84.50 86 VAL A O 1
ATOM 688 N N . LYS A 1 87 ? -7.037 12.673 4.845 1.00 84.88 87 LYS A N 1
ATOM 689 C CA . LYS A 1 87 ? -8.282 13.020 4.139 1.00 84.88 87 LYS A CA 1
ATOM 690 C C . LYS A 1 87 ? -9.442 12.121 4.565 1.00 84.88 87 LYS A C 1
ATOM 692 O O . LYS A 1 87 ? -10.540 12.627 4.802 1.00 84.88 87 LYS A O 1
ATOM 697 N N . ARG A 1 88 ? -9.216 10.812 4.693 1.00 78.56 88 ARG A N 1
ATOM 698 C CA . ARG A 1 88 ? -10.226 9.853 5.161 1.00 78.56 88 ARG A CA 1
ATOM 699 C C . ARG A 1 88 ? -10.649 10.149 6.597 1.00 78.56 88 ARG A C 1
ATOM 701 O O . ARG A 1 88 ? -11.844 10.251 6.863 1.00 78.56 88 ARG A O 1
ATOM 708 N N . GLN A 1 89 ? -9.688 10.352 7.495 1.00 78.00 89 GLN A N 1
ATOM 709 C CA . GLN A 1 89 ? -9.964 10.664 8.896 1.00 78.00 89 GLN A CA 1
ATOM 710 C C . GLN A 1 89 ? -10.800 11.946 9.038 1.00 78.00 89 GLN A C 1
ATOM 712 O O . GLN A 1 89 ? -11.779 11.970 9.783 1.00 78.00 89 GLN A O 1
ATOM 717 N N . LEU A 1 90 ? -10.473 12.992 8.274 1.00 82.69 90 LEU A N 1
ATOM 718 C CA . LEU A 1 90 ? -11.240 14.241 8.249 1.00 82.69 90 LEU A CA 1
ATOM 719 C C . LEU A 1 90 ? -12.656 14.046 7.691 1.00 82.69 90 LEU A C 1
ATOM 721 O O . LEU A 1 90 ? -13.615 14.572 8.260 1.00 82.69 90 LEU A O 1
ATOM 725 N N . ARG A 1 91 ? -12.819 13.268 6.609 1.00 79.38 91 ARG A N 1
ATOM 726 C CA . ARG A 1 91 ? -14.147 12.917 6.070 1.00 79.38 91 ARG A CA 1
ATOM 727 C C . ARG A 1 91 ? -14.989 12.216 7.130 1.00 79.38 91 ARG A C 1
ATOM 729 O O . ARG A 1 91 ? -16.128 12.624 7.351 1.00 79.38 91 ARG A O 1
ATOM 736 N N . PHE A 1 92 ? -14.415 11.245 7.834 1.00 72.25 92 PHE A N 1
ATOM 737 C CA . PHE A 1 92 ? -15.097 10.514 8.896 1.00 72.25 92 PHE A CA 1
ATOM 738 C C . PHE A 1 92 ? -15.537 11.430 10.047 1.00 72.25 92 PHE A C 1
ATOM 740 O O . PHE A 1 92 ? -16.709 11.436 10.422 1.00 72.25 92 PHE A O 1
ATOM 747 N N . GLN A 1 93 ? -14.641 12.290 10.542 1.00 73.62 93 GLN A N 1
ATOM 748 C CA . GLN A 1 93 ? -14.970 13.280 11.577 1.00 73.62 93 GLN A CA 1
ATOM 749 C C . GLN A 1 93 ? -16.079 14.243 11.129 1.00 73.62 93 GLN A C 1
ATOM 751 O O . GLN A 1 93 ? -16.982 14.562 11.901 1.00 73.62 93 GLN A O 1
ATOM 756 N N . SER A 1 94 ? -16.050 14.684 9.868 1.00 75.25 94 SER A N 1
ATOM 757 C CA . SER A 1 94 ? -17.070 15.586 9.325 1.00 75.25 94 SER A CA 1
ATOM 758 C C . SER A 1 94 ? -18.454 14.934 9.229 1.00 75.25 94 SER A C 1
ATOM 760 O O . SER A 1 94 ? -19.456 15.598 9.492 1.00 75.25 94 SER A O 1
ATOM 762 N N . LEU A 1 95 ? -18.522 13.638 8.901 1.00 68.62 95 LEU A N 1
ATOM 763 C CA . LEU A 1 95 ? -19.764 12.862 8.873 1.00 68.62 95 LEU A CA 1
ATOM 764 C C . LEU A 1 95 ? -20.296 12.623 10.290 1.00 68.62 95 LEU A C 1
ATOM 766 O O . LEU A 1 95 ? -21.486 12.808 10.541 1.00 68.62 95 LEU A O 1
ATOM 770 N N . PHE A 1 96 ? -19.410 12.295 11.232 1.00 62.91 96 PHE A N 1
ATOM 771 C CA . PHE A 1 96 ? -19.759 12.118 12.639 1.00 62.91 96 PHE A CA 1
ATOM 772 C C . PHE A 1 96 ? -20.362 13.394 13.246 1.00 62.91 96 PHE A C 1
ATOM 774 O O . PHE A 1 96 ? -21.418 13.342 13.875 1.00 62.91 96 PHE A O 1
ATOM 781 N N . ASN A 1 97 ? -19.758 14.556 12.975 1.00 60.44 97 ASN A N 1
ATOM 782 C CA . ASN A 1 97 ? -20.257 15.846 13.457 1.00 60.44 97 ASN A CA 1
ATOM 783 C C . ASN A 1 97 ? -21.635 16.220 12.884 1.00 60.44 97 ASN A C 1
ATOM 785 O O . ASN A 1 97 ? -22.410 16.882 13.568 1.00 60.44 97 ASN A O 1
ATOM 789 N N . ARG A 1 98 ? -21.976 15.790 11.658 1.00 59.38 98 ARG A N 1
ATOM 790 C CA . ARG A 1 98 ? -23.321 16.003 11.085 1.00 59.38 98 ARG A CA 1
ATOM 791 C C . ARG A 1 98 ? -24.374 15.068 11.685 1.00 59.38 98 ARG A C 1
ATOM 793 O O . ARG A 1 98 ? -25.512 15.481 11.878 1.00 59.38 98 ARG A O 1
ATOM 800 N N . ASN A 1 99 ? -24.000 13.827 11.995 1.00 54.12 99 ASN A N 1
ATOM 801 C CA . ASN A 1 99 ? -24.929 12.797 12.477 1.00 54.12 99 ASN A CA 1
ATOM 802 C C . ASN A 1 99 ? -25.256 12.906 13.981 1.00 54.12 99 ASN A C 1
ATOM 804 O O . ASN A 1 99 ? -26.230 12.306 14.440 1.00 54.12 99 ASN A O 1
ATOM 808 N N . PHE A 1 100 ? -24.506 13.715 14.739 1.00 51.06 100 PHE A N 1
ATOM 809 C CA . PHE A 1 100 ? -24.685 13.928 16.184 1.00 51.06 100 PHE A CA 1
ATOM 810 C C . PHE A 1 100 ? -25.998 14.650 16.575 1.00 51.06 100 PHE A C 1
ATOM 812 O O . PHE A 1 100 ? -26.280 14.815 17.758 1.00 51.06 100 PHE A O 1
ATOM 819 N N . MET A 1 101 ? -26.834 15.048 15.607 1.00 53.53 101 MET A N 1
ATOM 820 C CA . MET A 1 101 ? -28.197 15.549 15.856 1.00 53.53 101 MET A CA 1
ATOM 821 C C . MET A 1 101 ? -29.278 14.452 15.929 1.00 53.53 101 MET A C 1
ATOM 823 O O . MET A 1 101 ? -30.435 14.774 16.194 1.00 53.53 101 MET A O 1
ATOM 827 N N . SER A 1 102 ? -28.948 13.170 15.725 1.00 53.47 102 SER A N 1
ATOM 828 C CA . SER A 1 102 ? -29.922 12.069 15.815 1.00 53.47 102 SER A CA 1
ATOM 829 C C . SER A 1 102 ? -29.536 11.046 16.893 1.00 53.47 102 SER A C 1
ATOM 831 O O . SER A 1 102 ? -28.436 10.501 16.911 1.00 53.47 102 SER A O 1
ATOM 833 N N . ASN A 1 103 ? -30.449 10.827 17.840 1.00 54.31 103 ASN A N 1
ATOM 834 C CA . ASN A 1 103 ? -30.266 10.045 19.065 1.00 54.31 103 ASN A CA 1
ATOM 835 C C . ASN A 1 103 ? -30.132 8.524 18.822 1.00 54.31 103 ASN A C 1
ATOM 837 O O . ASN A 1 103 ? -31.081 7.787 19.078 1.00 54.31 103 ASN A O 1
ATOM 841 N N . GLN A 1 104 ? -28.968 8.024 18.395 1.00 54.66 104 GLN A N 1
ATOM 842 C CA . GLN A 1 104 ? -28.644 6.583 18.432 1.00 54.66 104 GLN A CA 1
ATOM 843 C C . GLN A 1 104 ? -27.185 6.368 18.869 1.00 54.66 104 GLN A C 1
ATOM 845 O O . GLN A 1 104 ? -26.251 6.383 18.075 1.00 54.66 104 GLN A O 1
ATOM 850 N N . ILE A 1 105 ? -26.982 6.244 20.185 1.00 60.06 105 ILE A N 1
ATOM 851 C CA . ILE A 1 105 ? -25.700 6.544 20.853 1.00 60.06 105 ILE A CA 1
ATOM 852 C C . ILE A 1 105 ? -24.763 5.329 21.024 1.00 60.06 105 ILE A C 1
ATOM 854 O O . ILE A 1 105 ? -23.580 5.529 21.307 1.00 60.06 105 ILE A O 1
ATOM 858 N N . GLN A 1 106 ? -25.215 4.087 20.807 1.00 53.09 106 GLN A N 1
ATOM 859 C CA . GLN A 1 106 ? -24.432 2.910 21.226 1.00 53.09 106 GLN A CA 1
ATOM 860 C C . GLN A 1 106 ? -24.013 1.939 20.105 1.00 53.09 106 GLN A C 1
ATOM 862 O O . GLN A 1 106 ? -22.883 1.460 20.144 1.00 53.09 106 GLN A O 1
ATOM 867 N N . GLU A 1 107 ? -24.833 1.697 19.077 1.00 50.75 107 GLU A N 1
ATOM 868 C CA . GLU A 1 107 ? -24.464 0.795 17.962 1.00 50.75 107 GLU A CA 1
ATOM 869 C C . GLU A 1 107 ? -23.429 1.414 17.011 1.00 50.75 107 GLU A C 1
ATOM 871 O O . GLU A 1 107 ? -22.468 0.757 16.611 1.00 50.75 107 GLU A O 1
ATOM 876 N N . VAL A 1 108 ? -23.547 2.716 16.730 1.00 53.31 108 VAL A N 1
ATOM 877 C CA . VAL A 1 108 ? -22.631 3.437 15.827 1.00 53.31 108 VAL A CA 1
ATOM 878 C C . VAL A 1 108 ? -21.211 3.510 16.400 1.00 53.31 108 VAL A C 1
ATOM 880 O O . VAL A 1 108 ? -20.241 3.496 15.651 1.00 53.31 108 VAL A O 1
ATOM 883 N N . LYS A 1 109 ? -21.061 3.525 17.732 1.00 50.78 109 LYS A N 1
ATOM 884 C CA . LYS A 1 109 ? -19.750 3.523 18.403 1.00 50.78 109 LYS A CA 1
ATOM 885 C C . LYS A 1 109 ? -18.999 2.202 18.261 1.00 50.78 109 LYS A C 1
ATOM 887 O O . LYS A 1 109 ? -17.778 2.230 18.325 1.00 50.78 109 LYS A O 1
ATOM 892 N N . ASN A 1 110 ? -19.692 1.079 18.082 1.00 49.31 110 ASN A N 1
ATOM 893 C CA . ASN A 1 110 ? -19.043 -0.213 17.856 1.00 49.31 110 ASN A CA 1
ATOM 894 C C . ASN A 1 110 ? -18.666 -0.379 16.374 1.00 49.31 110 ASN A C 1
ATOM 896 O O . ASN A 1 110 ? -17.542 -0.770 16.085 1.00 49.31 110 ASN A O 1
ATOM 900 N N . LEU A 1 111 ? -19.522 0.073 15.450 1.00 50.09 111 LEU A N 1
ATOM 901 C CA . LEU A 1 111 ? -19.224 0.129 14.008 1.00 50.09 111 LEU A CA 1
ATOM 902 C C . LEU A 1 111 ? -18.083 1.107 13.663 1.00 50.09 111 LEU A C 1
ATOM 904 O O . LEU A 1 111 ? -17.237 0.802 12.834 1.00 50.09 111 LEU A O 1
ATOM 908 N N . ALA A 1 112 ? -18.012 2.256 14.341 1.00 50.84 112 ALA A N 1
ATOM 909 C CA . ALA A 1 112 ? -16.932 3.243 14.207 1.00 50.84 112 ALA A CA 1
ATOM 910 C C . ALA A 1 112 ? -15.614 2.829 14.892 1.00 50.84 112 ALA A C 1
ATOM 912 O O . ALA A 1 112 ? -14.607 3.516 14.761 1.00 50.84 112 ALA A O 1
ATOM 913 N N . LYS A 1 113 ? -15.621 1.747 15.678 1.00 47.62 113 LYS A N 1
ATOM 914 C CA . LYS A 1 113 ? -14.455 1.227 16.411 1.00 47.62 113 LYS A CA 1
ATOM 915 C C . LYS A 1 113 ? -13.916 -0.061 15.785 1.00 47.62 113 LYS A C 1
ATOM 917 O O . LYS A 1 113 ? -12.739 -0.360 15.942 1.00 47.62 113 LYS A O 1
ATOM 922 N N . GLU A 1 114 ? -14.751 -0.757 15.017 1.00 48.62 114 GLU A N 1
ATOM 923 C CA . GLU A 1 114 ? -14.332 -1.675 13.953 1.00 48.62 114 GLU A CA 1
ATOM 924 C C . GLU A 1 114 ? -13.849 -0.937 12.693 1.00 48.62 114 GLU A C 1
ATOM 926 O O . GLU A 1 114 ? -13.490 -1.588 11.716 1.00 48.62 114 GLU A O 1
ATOM 931 N N . ASP A 1 115 ? -13.823 0.404 12.705 1.00 49.72 115 ASP A N 1
ATOM 932 C CA . ASP A 1 115 ? -13.240 1.238 11.654 1.00 49.72 115 ASP A CA 1
ATOM 933 C C . ASP A 1 115 ? -11.738 0.949 11.602 1.00 49.72 115 ASP A C 1
ATOM 935 O O . ASP A 1 115 ? -10.924 1.480 12.363 1.00 49.72 115 ASP A O 1
ATOM 939 N N . ARG A 1 116 ? -11.415 -0.036 10.763 1.00 58.34 116 ARG A N 1
ATOM 940 C CA . ARG A 1 116 ? -10.097 -0.624 10.585 1.00 58.34 116 ARG A CA 1
ATOM 941 C C . ARG A 1 116 ? -9.117 0.501 10.322 1.00 58.34 116 ARG A C 1
ATOM 943 O O . ARG A 1 116 ? -9.083 1.076 9.232 1.00 58.34 116 ARG A O 1
ATOM 950 N N . THR A 1 117 ? -8.319 0.820 11.334 1.00 65.75 117 THR A N 1
ATOM 951 C CA . THR A 1 117 ? -7.209 1.754 11.196 1.00 65.75 117 THR A CA 1
ATOM 952 C C . THR A 1 117 ? -6.382 1.296 10.004 1.00 65.75 117 THR A C 1
ATOM 954 O O . THR A 1 117 ? -5.992 0.133 9.936 1.00 65.75 117 THR A O 1
ATOM 957 N N . LEU A 1 118 ? -6.168 2.167 9.030 1.00 74.75 118 LEU A N 1
ATOM 958 C CA . LEU A 1 118 ? -5.312 1.839 7.902 1.00 74.75 118 LEU A CA 1
ATOM 959 C C . LEU A 1 118 ? -3.857 1.814 8.384 1.00 74.75 118 LEU A C 1
ATOM 961 O O . LEU A 1 118 ? -3.414 2.733 9.073 1.00 74.75 118 LEU A O 1
ATOM 965 N N . HIS A 1 119 ? -3.138 0.754 8.037 1.00 80.00 119 HIS A N 1
ATOM 966 C CA . HIS A 1 119 ? -1.749 0.519 8.409 1.00 80.00 119 HIS A CA 1
ATOM 967 C C . HIS A 1 119 ? -0.861 0.675 7.179 1.00 80.00 119 HIS A C 1
ATOM 969 O O . HIS A 1 119 ? -1.123 0.061 6.144 1.00 80.00 119 HIS A O 1
ATOM 975 N N . ILE A 1 120 ? 0.172 1.510 7.288 1.00 81.69 120 ILE A N 1
ATOM 976 C CA . ILE A 1 12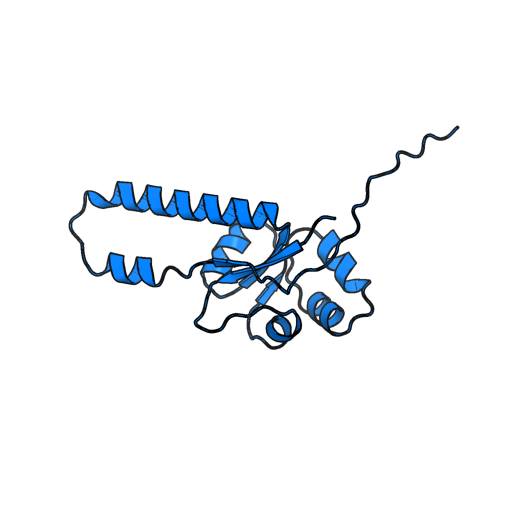0 ? 1.222 1.611 6.271 1.00 81.69 120 ILE A CA 1
ATOM 977 C C . ILE A 1 120 ? 2.303 0.599 6.648 1.00 81.69 120 ILE A C 1
ATOM 979 O O . ILE A 1 120 ? 2.893 0.709 7.721 1.00 81.69 120 ILE A O 1
ATOM 983 N N . MET A 1 121 ? 2.561 -0.360 5.764 1.00 78.38 121 MET A N 1
ATOM 984 C CA . MET A 1 121 ? 3.541 -1.422 5.982 1.00 78.38 121 MET A CA 1
ATOM 985 C C . MET A 1 121 ? 4.960 -0.850 5.946 1.00 78.38 121 MET A C 1
ATOM 987 O O . MET A 1 121 ? 5.385 -0.319 4.918 1.00 78.38 121 MET A O 1
ATOM 991 N N . SER A 1 122 ? 5.692 -0.959 7.056 1.00 71.06 122 SER A N 1
ATOM 992 C CA . SER A 1 122 ? 7.006 -0.321 7.209 1.00 71.06 122 SER A CA 1
ATOM 993 C C . SER A 1 122 ? 8.132 -1.024 6.452 1.00 71.06 122 SER A C 1
ATOM 995 O O . SER A 1 122 ? 9.069 -0.351 6.037 1.00 71.06 122 SER A O 1
ATOM 997 N N . ASP A 1 123 ? 8.034 -2.340 6.232 1.00 75.38 123 ASP A N 1
ATOM 998 C CA . ASP A 1 123 ? 9.086 -3.140 5.583 1.00 75.38 123 ASP A CA 1
ATOM 999 C C . ASP A 1 123 ? 8.706 -3.592 4.156 1.00 75.38 123 ASP A C 1
ATOM 1001 O O . ASP A 1 123 ? 9.468 -4.278 3.473 1.00 75.38 123 ASP A O 1
ATOM 1005 N N . CYS A 1 124 ? 7.559 -3.130 3.643 1.00 72.25 124 CYS A N 1
ATOM 1006 C CA . CYS A 1 124 ? 7.146 -3.267 2.242 1.00 72.25 124 CYS A CA 1
ATOM 1007 C C . CYS A 1 124 ? 7.613 -2.071 1.404 1.00 72.25 124 CYS A C 1
ATOM 1009 O O . CYS A 1 124 ? 6.831 -1.465 0.667 1.00 72.25 124 CYS A O 1
ATOM 1011 N N . ILE A 1 125 ? 8.888 -1.710 1.536 1.00 70.75 125 ILE A N 1
ATOM 1012 C CA . ILE A 1 125 ? 9.470 -0.569 0.834 1.00 70.75 125 ILE A CA 1
ATOM 1013 C C . ILE A 1 125 ? 10.170 -1.051 -0.427 1.00 70.75 125 ILE A C 1
ATOM 1015 O O . ILE A 1 125 ? 11.104 -1.853 -0.382 1.00 70.75 125 ILE A O 1
ATOM 1019 N N . ILE A 1 126 ? 9.772 -0.487 -1.564 1.00 71.00 126 ILE A N 1
ATOM 1020 C CA . ILE A 1 126 ? 10.471 -0.693 -2.828 1.00 71.00 126 ILE A CA 1
ATOM 1021 C C . ILE A 1 126 ? 11.130 0.620 -3.249 1.00 71.00 126 ILE A C 1
ATOM 1023 O O . ILE A 1 126 ? 10.483 1.654 -3.440 1.00 71.00 126 ILE A O 1
ATOM 1027 N N . ASN A 1 127 ? 12.456 0.572 -3.386 1.00 67.31 127 ASN A N 1
ATOM 1028 C CA . ASN A 1 127 ? 13.271 1.725 -3.749 1.00 67.31 127 ASN A CA 1
ATOM 1029 C C . ASN A 1 127 ? 13.163 2.004 -5.247 1.00 67.31 127 ASN A C 1
ATOM 1031 O O . ASN A 1 127 ? 13.898 1.430 -6.051 1.00 67.31 127 ASN A O 1
ATOM 1035 N N . MET A 1 128 ? 12.276 2.925 -5.625 1.00 65.69 128 MET A N 1
ATOM 1036 C CA . MET A 1 128 ? 12.213 3.395 -7.005 1.00 65.69 128 MET A CA 1
ATOM 1037 C C . MET A 1 128 ? 13.316 4.426 -7.291 1.00 65.69 128 MET A C 1
ATOM 1039 O O . MET A 1 128 ? 13.444 5.422 -6.561 1.00 65.69 128 MET A O 1
ATOM 1043 N N . PRO A 1 129 ? 14.105 4.243 -8.367 1.00 58.28 129 PRO A N 1
ATOM 1044 C CA . PRO A 1 129 ? 15.033 5.269 -8.815 1.00 58.28 129 PRO A CA 1
ATOM 1045 C C . PRO A 1 129 ? 14.243 6.495 -9.290 1.00 58.28 129 PRO A C 1
ATOM 1047 O O . PRO A 1 129 ? 13.282 6.386 -10.048 1.00 58.28 129 PRO A O 1
ATOM 1050 N N . VAL A 1 130 ? 14.644 7.689 -8.846 1.00 56.16 130 VAL A N 1
ATOM 1051 C CA . VAL A 1 130 ? 14.029 8.935 -9.321 1.00 56.16 130 VAL A CA 1
ATOM 1052 C C . VAL A 1 130 ? 14.582 9.237 -10.710 1.00 56.16 130 VAL A C 1
ATOM 1054 O O . VAL A 1 130 ? 15.741 9.627 -10.853 1.00 56.16 130 VAL A O 1
ATOM 1057 N N . SER A 1 131 ? 13.758 9.079 -11.741 1.00 53.06 131 SER A N 1
ATOM 1058 C CA . SER A 1 131 ? 14.094 9.520 -13.092 1.00 53.06 131 SER A CA 1
ATOM 1059 C C . SER A 1 131 ? 13.859 11.026 -13.206 1.00 53.06 131 SER A C 1
ATOM 1061 O O . SER A 1 131 ? 12.748 11.474 -13.476 1.00 53.06 131 SER A O 1
ATOM 1063 N N . ILE A 1 132 ? 14.901 11.837 -13.009 1.00 54.66 132 ILE A N 1
ATOM 1064 C CA . ILE A 1 132 ? 14.864 13.234 -13.459 1.00 54.66 132 ILE A CA 1
ATOM 1065 C C . ILE A 1 132 ? 15.150 13.214 -14.957 1.00 54.66 132 ILE A C 1
ATOM 1067 O O . ILE A 1 132 ? 16.264 12.896 -15.377 1.00 54.66 132 ILE A O 1
ATOM 1071 N N . GLY A 1 133 ? 14.130 13.504 -15.766 1.00 50.34 133 GLY A N 1
ATOM 1072 C CA . GLY A 1 133 ? 14.261 13.588 -17.216 1.00 50.34 133 GLY A CA 1
ATOM 1073 C C . GLY A 1 133 ? 15.373 14.565 -17.591 1.00 50.34 133 GLY A C 1
ATOM 1074 O O . GLY A 1 133 ? 15.234 15.775 -17.426 1.00 50.34 133 GLY A O 1
ATOM 1075 N N . LYS A 1 134 ? 16.500 14.052 -18.094 1.00 49.56 134 LYS A N 1
ATOM 1076 C CA . LYS A 1 134 ? 17.498 14.900 -18.743 1.00 49.56 134 LYS A CA 1
ATOM 1077 C C . LYS A 1 134 ? 16.912 15.325 -20.083 1.00 49.56 134 LYS A C 1
ATOM 1079 O O . LYS A 1 134 ? 16.859 14.520 -21.010 1.00 49.56 134 LYS A O 1
ATOM 1084 N N . TYR A 1 135 ? 16.497 16.586 -20.198 1.00 51.25 135 TYR A N 1
ATOM 1085 C CA . TYR A 1 135 ? 16.318 17.208 -21.505 1.00 51.25 135 TYR A CA 1
ATOM 1086 C C . TYR A 1 135 ? 17.647 17.084 -22.253 1.00 51.25 135 TYR A C 1
ATOM 1088 O O . TYR A 1 135 ? 18.645 17.709 -21.894 1.00 51.25 135 TYR A O 1
ATOM 1096 N N . ARG A 1 136 ? 17.683 16.216 -23.265 1.00 56.25 136 ARG A N 1
ATOM 1097 C CA . ARG A 1 136 ? 18.808 16.127 -24.188 1.00 56.25 136 ARG A CA 1
ATOM 1098 C C . ARG A 1 136 ? 18.770 17.385 -25.049 1.00 56.25 136 ARG A C 1
ATOM 1100 O O . ARG A 1 136 ? 18.087 17.414 -26.069 1.00 56.25 136 ARG A O 1
ATOM 1107 N N . VAL A 1 137 ? 19.485 18.425 -24.627 1.00 55.50 137 VAL A N 1
ATOM 1108 C CA . VAL A 1 137 ? 19.818 19.546 -25.509 1.00 55.50 137 VAL A CA 1
ATOM 1109 C C . VAL A 1 137 ? 20.702 18.955 -26.605 1.00 55.50 137 VAL A C 1
ATOM 1111 O O . VAL A 1 137 ? 21.812 18.498 -26.338 1.00 55.50 137 VAL A O 1
ATOM 1114 N N . ARG A 1 138 ? 20.155 18.831 -27.817 1.00 61.44 138 ARG A N 1
ATOM 1115 C CA . ARG A 1 138 ? 20.954 18.531 -29.004 1.00 61.44 138 ARG A CA 1
ATOM 1116 C C . ARG A 1 138 ? 21.773 19.786 -29.301 1.00 61.44 138 ARG A C 1
ATOM 1118 O O . ARG A 1 138 ? 21.181 20.807 -29.642 1.00 61.44 138 ARG A O 1
ATOM 1125 N N . SER A 1 139 ? 23.082 19.703 -29.085 1.00 64.25 139 SER A N 1
ATOM 1126 C CA . SER A 1 139 ? 24.071 20.626 -29.647 1.00 64.25 139 SER A CA 1
ATOM 1127 C C . SER A 1 139 ? 24.204 20.420 -31.150 1.00 64.25 139 SER A C 1
ATOM 1129 O O . SER A 1 139 ? 24.040 19.256 -31.591 1.00 64.25 139 SER A O 1
#

Secondary structure (DSSP, 8-state):
-EEEEEEEE-BSB---SHHHHHHSS-EEEESSHHHHHHHHH---HHHHHHHHS-EE-S-HHHHHHHHHTTSEEEEEEHHHHHHHHHHHHHHHHHHHHHHTTS---SHHHHHTTSS--EEEEEEEEEEE-----------

Organism: NCBI:txid1265417

Radius of gyration: 18.18 Å; chains: 1; bounding box: 54×36×51 Å

Foldseek 3Di:
DFKKWKKAFDDVDDDQALVSVLVDPAQEAEEDVVQLVVLCPDPDPSSVSCSVRHDYDPDPLVQLVVRQVRRYMYIDTPVVVVVSLVVVVVVVVVVVVVCVVDPDPPPVVVVVVNRGRMDTRNHRIDDDDDDPDDPPPDD

pLDDT: mean 73.72, std 13.84, range [42.56, 91.44]

Sequence (139 aa):
MNFKEIVISNMNVTIDTLQELVASRLMYGGWGEINLEFFKSSDDRTIKMISENFVMVNSSEAAVDQVAEASFAFYENTYFLKEALVKRQLRFQSLFNRNFMSNQIQEVKNLAKEDRTLHIMSDCIINMPVSIGKYRVRS